Protein AF-M0CBM0-F1 (afdb_monomer_lite)

Structure (mmCIF, N/CA/C/O backbone):
data_AF-M0CBM0-F1
#
_entry.id   AF-M0CBM0-F1
#
loop_
_atom_site.group_PDB
_atom_site.id
_atom_site.type_symbol
_atom_site.label_atom_id
_atom_site.label_alt_id
_atom_site.label_comp_id
_atom_site.label_asym_id
_atom_site.label_entity_id
_atom_site.label_seq_id
_atom_site.pdbx_PDB_ins_code
_atom_site.Cartn_x
_atom_site.Cartn_y
_atom_site.Cartn_z
_atom_site.occupancy
_atom_site.B_iso_or_equiv
_atom_site.auth_seq_id
_atom_site.auth_comp_id
_atom_site.auth_asym_id
_atom_site.auth_atom_id
_atom_site.pdbx_PDB_model_num
ATOM 1 N N . MET A 1 1 ? -18.609 1.974 16.168 1.00 61.22 1 MET A N 1
ATOM 2 C CA . MET A 1 1 ? -17.286 1.411 15.810 1.00 61.22 1 MET A CA 1
ATOM 3 C C . MET A 1 1 ? -16.247 2.396 16.306 1.00 61.22 1 MET A C 1
ATOM 5 O O . MET A 1 1 ? -16.466 3.577 16.064 1.00 61.22 1 MET A O 1
ATOM 9 N N . GLY A 1 2 ? -15.192 1.954 16.998 1.00 85.19 2 GLY A N 1
ATOM 10 C CA . GLY A 1 2 ? -14.120 2.856 17.434 1.00 85.19 2 GLY A CA 1
ATOM 11 C C . GLY A 1 2 ? -13.559 3.662 16.257 1.00 85.19 2 GLY A C 1
ATOM 12 O O . GLY A 1 2 ? -13.482 3.143 15.136 1.00 85.19 2 GLY A O 1
ATOM 13 N N . LEU A 1 3 ? -13.213 4.933 16.494 1.00 89.31 3 LEU A N 1
ATOM 14 C CA . LEU A 1 3 ? -12.694 5.862 15.478 1.00 89.31 3 LEU A CA 1
ATOM 15 C C . LEU A 1 3 ? -11.543 5.231 14.682 1.00 89.31 3 LEU A C 1
ATOM 17 O O . LEU A 1 3 ? -11.537 5.281 13.452 1.00 89.31 3 LEU A O 1
ATOM 21 N N . LEU A 1 4 ? -10.635 4.549 15.384 1.00 91.88 4 LEU A N 1
ATOM 22 C CA . LEU A 1 4 ? -9.501 3.853 14.788 1.00 91.88 4 LEU A CA 1
ATOM 23 C C . LEU A 1 4 ? -9.927 2.750 13.812 1.00 91.88 4 LEU A C 1
ATOM 25 O O . LEU A 1 4 ? -9.387 2.651 12.714 1.00 91.88 4 LEU A O 1
ATOM 29 N N . ARG A 1 5 ? -10.939 1.950 14.160 1.00 92.19 5 ARG A N 1
ATOM 30 C CA . ARG A 1 5 ? -11.459 0.905 13.269 1.00 92.19 5 ARG A CA 1
ATOM 31 C C . ARG A 1 5 ? -12.118 1.496 12.023 1.00 92.19 5 ARG A C 1
ATOM 33 O O . ARG A 1 5 ? -12.057 0.889 10.957 1.00 92.19 5 ARG A O 1
ATOM 40 N N . SER A 1 6 ? -12.762 2.657 12.153 1.00 94.62 6 SER A N 1
ATOM 41 C CA . SER A 1 6 ? -13.322 3.383 11.008 1.00 94.62 6 SER A CA 1
ATOM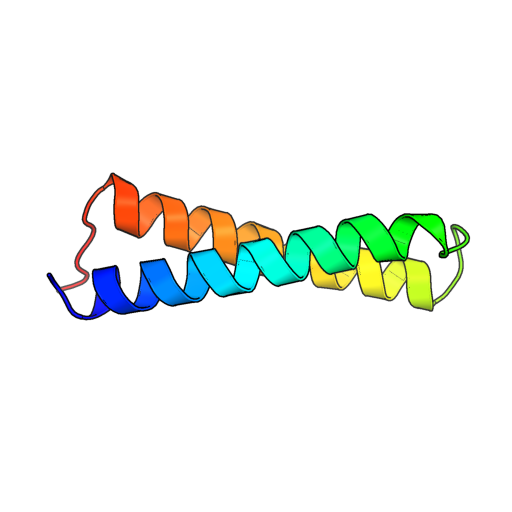 42 C C . SER A 1 6 ? -12.212 3.887 10.081 1.00 94.62 6 SER A C 1
ATOM 44 O O . SER A 1 6 ? -12.241 3.608 8.884 1.00 94.62 6 SER A O 1
ATOM 46 N N . ALA A 1 7 ? -11.187 4.535 10.643 1.00 95.25 7 ALA A N 1
ATOM 47 C CA . ALA A 1 7 ? -10.016 4.994 9.899 1.00 95.25 7 ALA A CA 1
ATOM 48 C C . ALA A 1 7 ? -9.294 3.832 9.198 1.00 95.25 7 ALA A C 1
ATOM 50 O O . ALA A 1 7 ? -9.017 3.917 8.006 1.00 95.25 7 ALA A O 1
ATOM 51 N N . ALA A 1 8 ? -9.087 2.709 9.892 1.00 96.50 8 ALA A N 1
ATOM 52 C CA . ALA A 1 8 ? -8.451 1.521 9.328 1.00 96.50 8 ALA A CA 1
ATOM 53 C C . ALA A 1 8 ? -9.198 0.974 8.103 1.00 96.50 8 ALA A C 1
ATOM 55 O O . ALA A 1 8 ? -8.564 0.540 7.151 1.00 96.50 8 ALA A O 1
ATOM 56 N N . LYS A 1 9 ? -10.538 1.027 8.073 1.00 97.12 9 LYS A N 1
ATOM 57 C CA . LYS A 1 9 ? -11.316 0.605 6.892 1.00 97.12 9 LYS A CA 1
ATOM 58 C C . LYS A 1 9 ? -11.092 1.511 5.687 1.00 97.12 9 LYS A C 1
ATOM 60 O O . LYS A 1 9 ? -11.006 1.013 4.569 1.00 97.12 9 LYS A O 1
ATOM 65 N N . VAL A 1 10 ? -11.015 2.821 5.915 1.00 98.00 10 VAL A N 1
ATOM 66 C CA . VAL A 1 10 ? -10.722 3.790 4.852 1.00 98.00 10 VAL A CA 1
ATOM 67 C C . VAL A 1 10 ? -9.302 3.578 4.335 1.00 98.00 10 VAL A C 1
ATOM 69 O O . VAL A 1 10 ? -9.121 3.449 3.129 1.00 98.00 10 VAL A O 1
ATOM 72 N N . ILE A 1 11 ? -8.326 3.462 5.243 1.00 98.00 11 ILE A N 1
ATOM 73 C CA . ILE A 1 11 ? -6.922 3.183 4.913 1.00 98.00 11 ILE A CA 1
ATOM 74 C C . ILE A 1 11 ? -6.815 1.895 4.094 1.00 98.00 11 ILE A C 1
ATOM 76 O O . ILE A 1 11 ? -6.242 1.919 3.013 1.00 98.00 11 ILE A O 1
ATOM 80 N N . LEU A 1 12 ? -7.467 0.812 4.528 1.00 98.19 12 LEU A N 1
ATOM 81 C CA . LEU A 1 12 ? -7.486 -0.453 3.793 1.00 98.19 12 LEU A CA 1
ATOM 82 C C . LEU A 1 12 ? -8.026 -0.282 2.363 1.00 98.19 12 LEU A C 1
ATOM 84 O O . LEU A 1 12 ? -7.472 -0.846 1.425 1.00 98.19 12 LEU A O 1
ATOM 88 N N . GLY A 1 13 ? -9.097 0.496 2.181 1.00 98.38 13 GLY A N 1
ATOM 89 C CA . GLY A 1 13 ? -9.650 0.784 0.856 1.00 98.38 13 GLY A CA 1
ATOM 90 C C . GLY A 1 13 ? -8.685 1.565 -0.043 1.00 98.38 13 GLY A C 1
ATOM 91 O O . GLY A 1 13 ? -8.545 1.239 -1.222 1.00 98.38 13 GLY A O 1
ATOM 92 N N . VAL A 1 14 ? -7.994 2.563 0.514 1.00 98.50 14 VAL A N 1
ATOM 93 C CA . VAL A 1 14 ? -6.972 3.349 -0.199 1.00 98.50 14 VAL A CA 1
ATOM 94 C C . VAL A 1 14 ? -5.763 2.482 -0.556 1.00 98.50 14 VAL A C 1
ATOM 96 O O . VAL A 1 14 ? -5.297 2.529 -1.692 1.00 98.50 14 VAL A O 1
ATOM 99 N N . ASP A 1 15 ? -5.303 1.642 0.370 1.00 98.62 15 ASP A N 1
ATOM 100 C CA . ASP A 1 15 ? -4.185 0.731 0.137 1.00 98.62 15 ASP A CA 1
ATOM 101 C C . ASP A 1 15 ? -4.507 -0.275 -0.972 1.00 98.62 15 ASP A C 1
ATOM 103 O O . ASP A 1 15 ? -3.669 -0.513 -1.836 1.00 98.62 15 ASP A O 1
ATOM 107 N N . ILE A 1 16 ? -5.732 -0.815 -1.021 1.00 98.56 16 ILE A N 1
ATOM 108 C CA . ILE A 1 16 ? -6.169 -1.689 -2.124 1.00 98.56 16 ILE A CA 1
ATOM 109 C C . ILE A 1 16 ? -6.068 -0.957 -3.464 1.00 98.56 16 ILE A C 1
ATOM 111 O O . ILE A 1 16 ? -5.520 -1.508 -4.418 1.00 98.56 16 ILE A O 1
ATOM 115 N N . LEU A 1 17 ? -6.559 0.283 -3.547 1.00 98.56 17 LEU A N 1
ATOM 116 C CA . LEU A 1 17 ? -6.458 1.078 -4.770 1.00 98.56 17 LEU A CA 1
ATOM 117 C C . LEU A 1 17 ? -4.992 1.286 -5.178 1.00 98.56 17 LEU A C 1
ATOM 119 O O . LEU A 1 17 ? -4.644 1.053 -6.334 1.00 98.56 17 LEU A O 1
ATOM 123 N N . PHE A 1 18 ? -4.121 1.678 -4.245 1.00 98.38 18 PHE A N 1
ATOM 124 C CA . PHE A 1 18 ? -2.703 1.876 -4.542 1.00 98.38 18 PHE A CA 1
ATOM 125 C C . PHE A 1 18 ? -1.984 0.589 -4.928 1.00 98.38 18 PHE A C 1
ATOM 127 O O . PHE A 1 18 ? -1.197 0.615 -5.868 1.00 98.38 18 PHE A O 1
ATOM 134 N N . LEU A 1 19 ? -2.268 -0.537 -4.273 1.00 98.56 19 LEU A N 1
ATOM 135 C CA . LEU A 1 19 ? -1.693 -1.829 -4.641 1.00 98.56 19 LEU A CA 1
ATOM 136 C C . LEU A 1 19 ? -2.114 -2.249 -6.049 1.00 98.56 19 LEU A C 1
ATOM 138 O O . LEU A 1 19 ? -1.275 -2.726 -6.806 1.00 98.56 19 LEU A O 1
ATOM 142 N N . LEU A 1 20 ? -3.377 -2.033 -6.427 1.00 98.44 20 LEU A N 1
ATOM 143 C CA . LEU A 1 20 ? -3.852 -2.315 -7.783 1.00 98.44 20 LEU A CA 1
ATOM 144 C C . LEU A 1 20 ? -3.164 -1.421 -8.821 1.00 98.44 20 LEU A C 1
ATOM 146 O O . LEU A 1 20 ? -2.719 -1.917 -9.855 1.00 98.44 20 LEU A O 1
ATOM 150 N N . LEU A 1 21 ? -3.031 -0.123 -8.540 1.00 98.12 21 LEU A N 1
ATOM 151 C CA . LEU A 1 21 ? -2.348 0.819 -9.430 1.00 98.12 21 LEU A CA 1
ATOM 152 C C . LEU A 1 21 ? -0.844 0.530 -9.544 1.00 98.12 21 LEU A C 1
ATOM 154 O O . LEU A 1 21 ? -0.299 0.609 -10.641 1.00 98.12 21 LEU A O 1
ATOM 158 N N . LEU A 1 22 ? -0.178 0.167 -8.444 1.00 97.88 22 LEU A N 1
ATOM 159 C CA . LEU A 1 22 ? 1.230 -0.244 -8.438 1.00 97.88 22 LEU A CA 1
ATOM 160 C C . LEU A 1 22 ? 1.429 -1.560 -9.191 1.00 97.88 22 LEU A C 1
ATOM 162 O O . LEU A 1 22 ? 2.322 -1.662 -10.022 1.00 97.88 22 LEU A O 1
ATOM 166 N N . ALA A 1 23 ? 0.583 -2.562 -8.946 1.00 97.75 23 ALA A N 1
ATOM 167 C CA . ALA A 1 23 ? 0.631 -3.823 -9.681 1.00 97.75 23 ALA A CA 1
ATOM 168 C C . ALA A 1 23 ? 0.453 -3.595 -11.188 1.00 97.75 23 ALA A C 1
ATOM 170 O O . ALA A 1 23 ? 1.184 -4.172 -11.990 1.00 97.75 23 ALA A O 1
ATOM 171 N N . PHE A 1 24 ? -0.475 -2.714 -11.570 1.00 98.06 24 PHE A N 1
ATOM 172 C CA . PHE A 1 24 ? -0.659 -2.312 -12.959 1.00 98.06 24 PHE A CA 1
ATOM 173 C C . PHE A 1 24 ? 0.559 -1.562 -13.513 1.00 98.06 24 PHE A C 1
ATOM 175 O O . PHE A 1 24 ? 0.976 -1.831 -14.636 1.00 98.06 24 PHE A O 1
ATOM 182 N N . SER A 1 25 ? 1.163 -0.654 -12.739 1.00 97.69 25 SER A N 1
ATOM 183 C CA . SER A 1 25 ? 2.316 0.121 -13.203 1.00 97.69 25 SER A CA 1
ATOM 184 C C . SER A 1 25 ? 3.523 -0.764 -13.498 1.00 97.69 25 SER A C 1
ATOM 186 O O . SER A 1 25 ? 4.170 -0.547 -14.517 1.00 97.69 25 SER A O 1
ATOM 188 N N . PHE A 1 26 ? 3.774 -1.811 -12.702 1.00 97.06 26 PHE A N 1
ATOM 189 C CA . PHE A 1 26 ? 4.873 -2.755 -12.939 1.00 97.06 26 PHE A CA 1
ATOM 190 C C . PHE A 1 26 ? 4.841 -3.420 -14.324 1.00 97.06 26 PHE A C 1
ATOM 192 O O . PHE A 1 26 ? 5.896 -3.815 -14.810 1.00 97.06 26 PHE A O 1
ATOM 199 N N . TYR A 1 27 ? 3.685 -3.495 -14.995 1.00 97.25 27 TYR A N 1
ATOM 200 C CA . TYR A 1 27 ? 3.594 -3.993 -16.374 1.00 97.25 27 TYR A CA 1
ATOM 201 C C . TYR A 1 27 ? 4.305 -3.088 -17.400 1.00 97.25 27 TYR A C 1
ATOM 203 O O . TYR A 1 27 ? 4.694 -3.546 -18.470 1.00 97.25 27 TYR A O 1
ATOM 211 N N . TYR A 1 28 ? 4.480 -1.805 -17.078 1.00 97.06 28 TYR A N 1
ATOM 212 C CA . TYR A 1 28 ? 5.054 -0.786 -17.961 1.00 97.06 28 TYR A CA 1
ATOM 213 C C . TYR A 1 28 ? 6.441 -0.309 -17.513 1.00 97.06 28 TYR A C 1
ATOM 215 O O . TYR A 1 28 ? 6.987 0.619 -18.107 1.00 97.06 28 TYR A O 1
ATOM 223 N N . LEU A 1 29 ? 6.990 -0.883 -16.439 1.00 97.62 29 LEU A N 1
ATOM 224 C CA . LEU A 1 29 ? 8.268 -0.466 -15.869 1.00 97.62 29 LEU A CA 1
ATOM 225 C C . LEU A 1 29 ? 9.364 -1.465 -16.219 1.00 97.62 29 LEU A C 1
ATOM 227 O O . LEU A 1 29 ? 9.289 -2.635 -15.850 1.00 97.62 29 LEU A O 1
ATOM 231 N N . ASP A 1 30 ? 10.426 -0.971 -16.846 1.00 97.81 30 ASP A N 1
ATOM 232 C CA . ASP A 1 30 ? 11.604 -1.782 -17.131 1.00 97.81 30 ASP A CA 1
ATOM 233 C C . ASP A 1 30 ? 12.487 -1.930 -15.879 1.00 97.81 30 ASP A C 1
ATOM 235 O O . ASP A 1 30 ? 12.827 -0.922 -15.236 1.00 97.81 30 ASP A O 1
ATOM 239 N N . PRO A 1 31 ? 12.911 -3.158 -15.521 1.00 96.25 31 PRO A N 1
ATOM 240 C CA . PRO A 1 31 ? 13.846 -3.383 -14.425 1.00 96.25 31 PRO A CA 1
ATOM 241 C C . PRO A 1 31 ? 15.154 -2.599 -14.596 1.00 96.25 31 PRO A C 1
ATOM 243 O O . PRO A 1 31 ? 15.698 -2.489 -15.691 1.00 96.25 31 PRO A O 1
ATOM 246 N N . GLY A 1 32 ? 15.686 -2.070 -13.491 1.00 94.75 32 GLY A N 1
ATOM 247 C CA . GLY A 1 32 ? 16.929 -1.284 -13.489 1.00 94.75 32 GLY A CA 1
ATOM 248 C C . GLY A 1 32 ? 16.750 0.201 -13.826 1.00 94.75 32 GLY A C 1
ATOM 249 O O . GLY A 1 32 ? 17.720 0.955 -13.788 1.00 94.75 32 GLY A O 1
ATOM 250 N N . THR A 1 33 ? 15.523 0.647 -14.098 1.00 98.06 33 THR A N 1
ATOM 251 C CA . THR A 1 33 ? 15.206 2.069 -14.279 1.00 98.06 33 THR A CA 1
ATOM 252 C C . THR A 1 33 ? 14.858 2.748 -12.950 1.00 98.06 33 THR A C 1
ATOM 254 O O . THR A 1 33 ? 14.382 2.110 -12.007 1.00 98.06 33 THR A O 1
ATOM 257 N N . ALA A 1 34 ? 15.060 4.067 -12.865 1.00 98.12 34 ALA A N 1
ATOM 258 C CA . ALA A 1 34 ? 14.683 4.831 -11.673 1.00 98.12 34 ALA A CA 1
ATOM 259 C C . ALA A 1 34 ? 13.184 4.685 -11.311 1.00 98.12 34 ALA A C 1
ATOM 261 O O . ALA A 1 34 ? 12.901 4.419 -10.144 1.00 98.12 34 ALA A O 1
ATOM 262 N N . PRO A 1 35 ? 12.227 4.747 -12.264 1.00 97.69 35 PRO A N 1
ATOM 263 C CA . PRO A 1 35 ? 10.812 4.508 -11.972 1.00 97.69 35 PRO A CA 1
ATOM 264 C C . PRO A 1 35 ? 10.516 3.120 -11.389 1.00 97.69 35 PRO A C 1
ATOM 266 O O . PRO A 1 35 ? 9.679 3.006 -10.494 1.00 97.69 35 PRO A O 1
ATOM 269 N N . TYR A 1 36 ? 11.219 2.075 -11.842 1.00 97.75 36 TYR A N 1
ATOM 270 C CA . TYR A 1 36 ? 11.078 0.725 -11.291 1.00 97.75 36 TYR A CA 1
ATOM 271 C C . TYR A 1 36 ? 11.498 0.669 -9.817 1.00 97.75 36 TYR A C 1
ATOM 273 O O . TYR A 1 36 ? 10.758 0.154 -8.979 1.00 97.75 36 TYR A O 1
ATOM 281 N N . VAL A 1 37 ? 12.642 1.274 -9.476 1.00 97.94 37 VAL A N 1
ATOM 282 C CA . VAL A 1 37 ? 13.106 1.377 -8.082 1.00 97.94 37 VAL A CA 1
ATOM 283 C C . VAL A 1 37 ? 12.117 2.182 -7.239 1.00 97.94 37 VAL A C 1
ATOM 285 O O . VAL A 1 37 ? 11.778 1.773 -6.131 1.00 97.94 37 VAL A O 1
ATOM 288 N N 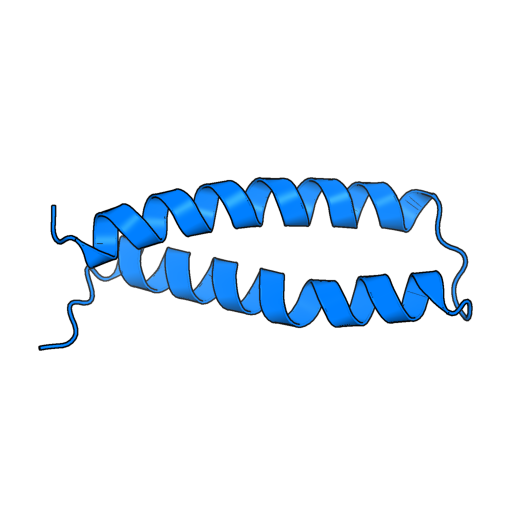. THR A 1 38 ? 11.602 3.297 -7.762 1.00 97.94 38 THR A N 1
ATOM 289 C CA . THR A 1 38 ? 10.578 4.092 -7.073 1.00 97.94 38 THR A CA 1
ATOM 290 C C . THR A 1 38 ? 9.333 3.258 -6.778 1.00 97.94 38 THR A C 1
ATOM 292 O O . THR A 1 38 ? 8.896 3.241 -5.632 1.00 97.94 38 THR A O 1
ATOM 295 N N . ALA A 1 39 ? 8.806 2.510 -7.752 1.00 97.94 39 ALA A N 1
ATOM 296 C CA . ALA A 1 39 ? 7.635 1.657 -7.548 1.00 97.94 39 ALA A CA 1
ATOM 297 C C . ALA A 1 39 ? 7.874 0.576 -6.478 1.00 97.94 39 ALA A C 1
ATOM 299 O O . ALA A 1 39 ? 7.011 0.350 -5.628 1.00 97.94 39 ALA A O 1
ATOM 300 N N . GLN A 1 40 ? 9.059 -0.047 -6.458 1.00 97.31 40 GLN A N 1
ATOM 301 C CA . GLN A 1 40 ? 9.437 -1.005 -5.411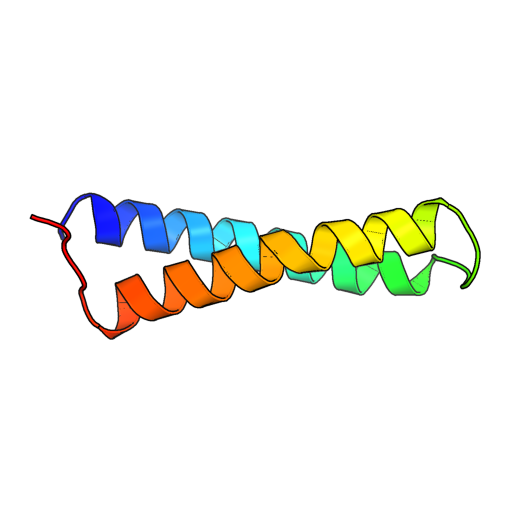 1.00 97.31 40 GLN A CA 1
ATOM 302 C C . GLN A 1 40 ? 9.495 -0.355 -4.025 1.00 97.31 40 GLN A C 1
ATOM 304 O O . GLN A 1 40 ? 8.967 -0.906 -3.060 1.00 97.31 40 GLN A O 1
ATOM 309 N N . LEU A 1 41 ? 10.102 0.828 -3.919 1.00 98.00 41 LEU A N 1
ATOM 310 C CA . LEU A 1 41 ? 10.177 1.564 -2.659 1.00 98.00 41 LEU A CA 1
ATOM 311 C C . LEU A 1 41 ? 8.803 2.056 -2.193 1.00 98.00 41 LEU A C 1
ATOM 313 O O . LEU A 1 41 ? 8.570 2.104 -0.991 1.00 98.00 41 LEU A O 1
ATOM 317 N N . THR A 1 42 ? 7.882 2.380 -3.107 1.00 97.94 42 THR A N 1
ATOM 318 C CA . THR A 1 42 ? 6.490 2.731 -2.779 1.00 97.94 42 THR A CA 1
ATOM 319 C C . THR A 1 42 ? 5.682 1.518 -2.318 1.00 97.94 42 THR A C 1
ATOM 321 O O . THR A 1 42 ? 4.848 1.648 -1.424 1.00 97.94 42 THR A O 1
ATOM 324 N N . LEU A 1 43 ? 5.939 0.329 -2.869 1.00 97.94 43 LEU A N 1
ATOM 325 C CA . LEU A 1 43 ? 5.245 -0.897 -2.469 1.00 97.94 43 LEU A CA 1
ATOM 326 C C . LEU A 1 43 ? 5.433 -1.207 -0.976 1.00 97.94 43 LEU A C 1
ATOM 328 O O . LEU A 1 43 ? 4.483 -1.634 -0.325 1.00 97.94 43 LEU A O 1
ATOM 332 N N . VAL A 1 44 ? 6.627 -0.969 -0.425 1.00 98.06 44 VAL A N 1
ATOM 333 C CA . VAL A 1 44 ? 6.954 -1.282 0.979 1.00 98.06 44 VAL A CA 1
ATOM 334 C C . VAL A 1 44 ? 6.003 -0.600 1.980 1.00 98.06 44 VAL A C 1
ATOM 336 O O . VAL A 1 44 ? 5.329 -1.318 2.721 1.00 98.06 44 VAL A O 1
ATOM 339 N N . PRO A 1 45 ? 5.892 0.743 2.039 1.00 98.12 45 PRO A N 1
ATOM 340 C CA . PRO A 1 45 ? 4.999 1.403 2.985 1.00 98.12 45 PRO A CA 1
ATOM 341 C C . PRO A 1 45 ? 3.520 1.096 2.721 1.00 98.12 45 PRO A C 1
ATOM 343 O O . PRO A 1 45 ? 2.772 0.946 3.684 1.00 98.12 45 PRO A O 1
ATOM 346 N N . VAL A 1 46 ? 3.096 0.944 1.460 1.00 98.38 46 VAL A N 1
ATOM 347 C CA . VAL A 1 46 ? 1.699 0.603 1.129 1.00 98.38 46 VAL A CA 1
ATOM 348 C C . VAL A 1 46 ? 1.347 -0.799 1.636 1.00 98.38 46 VAL A C 1
ATOM 350 O O . VAL A 1 46 ? 0.309 -0.992 2.262 1.00 98.38 46 VAL A O 1
ATOM 353 N N . ALA A 1 47 ? 2.232 -1.781 1.444 1.00 98.44 47 ALA A N 1
ATOM 354 C CA . ALA A 1 47 ? 2.028 -3.133 1.956 1.00 98.44 47 ALA A CA 1
ATOM 355 C C . ALA A 1 47 ? 2.009 -3.169 3.494 1.00 98.44 47 ALA A C 1
ATOM 357 O O . ALA A 1 47 ? 1.170 -3.850 4.085 1.00 98.44 47 ALA A O 1
ATOM 358 N N . LEU A 1 48 ? 2.896 -2.416 4.154 1.00 98.50 48 LEU A N 1
ATOM 359 C CA . LEU A 1 48 ? 2.906 -2.306 5.616 1.00 98.50 48 LEU A CA 1
ATOM 360 C C . L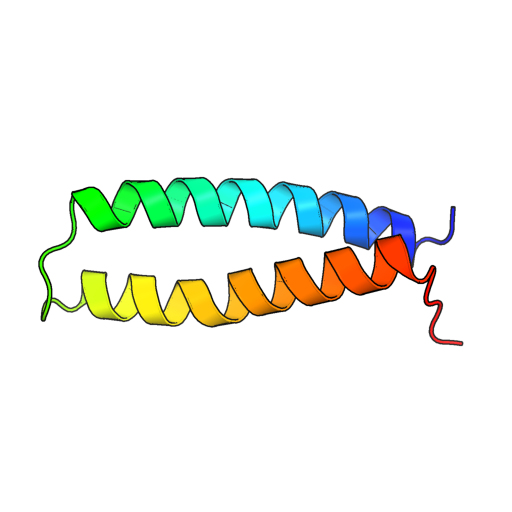EU A 1 48 ? 1.623 -1.655 6.150 1.00 98.50 48 LEU A C 1
ATOM 362 O O . LEU A 1 48 ? 1.046 -2.163 7.111 1.00 98.50 48 LEU A O 1
ATOM 366 N N . SER A 1 49 ? 1.158 -0.578 5.512 1.00 98.44 49 SER A N 1
ATOM 367 C CA . SER A 1 49 ? -0.109 0.085 5.844 1.00 98.44 49 SER A CA 1
ATOM 368 C C . SER A 1 49 ? -1.291 -0.871 5.693 1.00 98.44 49 SER A C 1
ATOM 370 O O . SER A 1 49 ? -2.078 -1.025 6.630 1.00 98.44 49 SER A O 1
ATOM 372 N N . PHE A 1 50 ? -1.345 -1.610 4.581 1.00 98.56 50 PHE A N 1
ATOM 373 C CA . PHE A 1 50 ? -2.399 -2.585 4.319 1.00 98.56 50 PHE A CA 1
ATOM 374 C C . PHE A 1 50 ? -2.461 -3.652 5.415 1.00 98.56 50 PHE A C 1
ATOM 376 O O . PHE A 1 50 ? -3.528 -3.934 5.967 1.00 98.56 50 PHE A O 1
ATOM 383 N N . VAL A 1 51 ? -1.305 -4.231 5.763 1.00 98.44 51 VAL A N 1
ATOM 384 C CA . VAL A 1 51 ? -1.204 -5.259 6.807 1.00 98.44 51 VAL A CA 1
ATOM 385 C C . VAL A 1 51 ? -1.598 -4.687 8.167 1.00 98.44 51 VAL A C 1
ATOM 387 O O . VAL A 1 51 ? -2.387 -5.309 8.877 1.00 98.44 51 VAL A O 1
ATOM 390 N N . ALA A 1 52 ? -1.117 -3.495 8.525 1.00 97.19 52 ALA A N 1
ATOM 391 C CA . ALA A 1 52 ? -1.479 -2.840 9.778 1.00 97.19 52 ALA A CA 1
ATOM 392 C C . ALA A 1 52 ? -2.992 -2.576 9.868 1.00 97.19 52 ALA A C 1
ATOM 394 O O . ALA A 1 52 ? -3.625 -2.94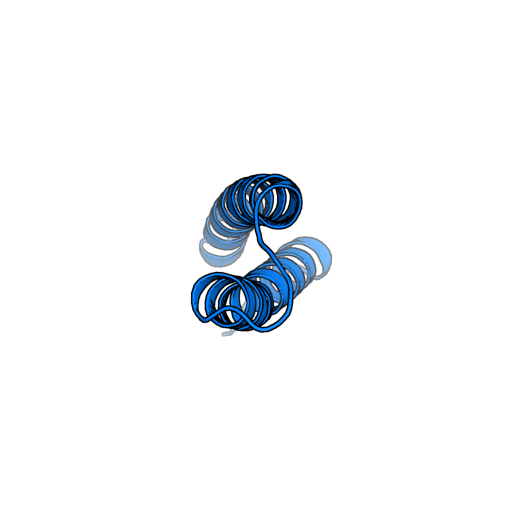6 10.858 1.00 97.19 52 ALA A O 1
ATOM 395 N N . ALA A 1 53 ? -3.597 -2.011 8.821 1.00 97.69 53 ALA A N 1
ATOM 396 C CA . ALA A 1 53 ? -5.034 -1.765 8.755 1.00 97.69 53 ALA A CA 1
ATOM 397 C C . ALA A 1 53 ? -5.841 -3.069 8.865 1.00 97.69 53 ALA A C 1
ATOM 399 O O . ALA A 1 53 ? -6.804 -3.143 9.635 1.00 97.69 53 ALA A O 1
ATOM 400 N N . ALA A 1 54 ? -5.418 -4.122 8.158 1.00 97.75 54 ALA A N 1
ATOM 401 C CA . ALA A 1 54 ? -6.037 -5.441 8.239 1.00 97.75 54 ALA A CA 1
ATOM 402 C C . ALA A 1 54 ? -5.963 -6.022 9.660 1.00 97.75 54 ALA A C 1
ATOM 404 O O . ALA A 1 54 ? -6.972 -6.521 10.164 1.00 97.75 54 ALA A O 1
ATOM 405 N N . ILE A 1 55 ? -4.809 -5.908 10.332 1.00 97.06 55 ILE A N 1
ATOM 406 C CA . ILE A 1 55 ? -4.627 -6.336 11.726 1.00 97.06 55 ILE A CA 1
ATOM 407 C C . ILE A 1 55 ? -5.601 -5.586 12.635 1.00 97.06 55 ILE A C 1
ATOM 409 O O . ILE A 1 55 ? -6.376 -6.237 13.329 1.00 97.06 55 ILE A O 1
ATOM 413 N N . VAL A 1 56 ? -5.639 -4.251 12.583 1.00 95.94 56 VAL A N 1
ATOM 414 C CA . VAL A 1 56 ? -6.536 -3.427 13.415 1.00 95.94 56 VAL A CA 1
ATOM 415 C C . VAL A 1 56 ? -8.003 -3.819 13.224 1.00 95.94 56 VAL A C 1
ATOM 417 O O . VAL A 1 56 ? -8.744 -3.984 14.193 1.00 95.94 56 VAL A O 1
ATOM 420 N N . ILE A 1 57 ? -8.440 -4.024 11.979 1.00 95.75 57 ILE A N 1
ATOM 421 C CA . ILE A 1 57 ? -9.824 -4.418 11.678 1.00 95.75 57 ILE A CA 1
ATOM 422 C C . ILE A 1 57 ? -10.142 -5.816 12.220 1.00 95.75 57 ILE A C 1
ATOM 424 O O . ILE A 1 57 ? -11.264 -6.036 12.700 1.00 95.75 57 ILE A O 1
ATOM 428 N N . ARG A 1 58 ? -9.183 -6.746 12.106 1.00 95.88 58 ARG A N 1
ATOM 429 C CA . ARG A 1 58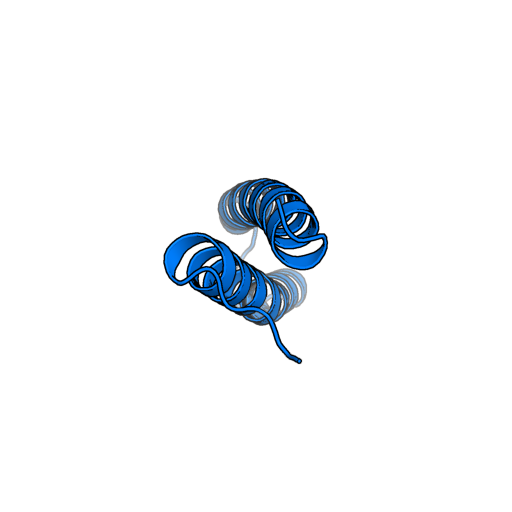 ? -9.322 -8.167 12.454 1.00 95.88 58 ARG A CA 1
ATOM 430 C C . ARG A 1 58 ? -9.285 -8.409 13.957 1.00 95.88 58 ARG A C 1
ATOM 432 O O . ARG A 1 58 ? -10.058 -9.242 14.429 1.00 95.88 58 ARG A O 1
ATOM 439 N N . THR A 1 59 ? -8.388 -7.734 14.670 1.00 95.00 59 THR A N 1
ATOM 440 C CA . THR A 1 59 ? -8.200 -7.877 16.120 1.00 95.00 59 THR A CA 1
ATOM 441 C C . THR A 1 59 ? -9.100 -6.940 16.913 1.00 95.00 59 THR A C 1
ATOM 443 O O . THR A 1 59 ? -9.368 -7.211 18.077 1.00 95.00 59 THR A O 1
ATOM 446 N N . GLY A 1 60 ? -9.592 -5.861 16.291 1.00 90.56 60 GLY A N 1
ATOM 447 C CA . GLY A 1 60 ? -10.321 -4.813 17.001 1.00 90.56 60 GLY A CA 1
ATOM 448 C C . GLY A 1 60 ? -9.422 -4.026 17.950 1.00 90.56 60 GLY A C 1
ATOM 449 O O . GLY A 1 60 ? -9.906 -3.554 18.969 1.00 90.56 60 GLY A O 1
ATOM 450 N N . TRP A 1 61 ? -8.124 -3.931 17.643 1.00 89.69 61 TRP A N 1
ATOM 451 C CA . TRP A 1 61 ? -7.163 -3.226 18.485 1.00 89.69 61 TRP A CA 1
ATOM 452 C C . TRP A 1 61 ? -7.560 -1.759 18.684 1.00 89.69 61 TRP A C 1
ATOM 454 O O . TRP A 1 61 ? -7.800 -1.035 17.716 1.00 89.69 61 TRP A O 1
ATOM 464 N N . GLU A 1 62 ? -7.590 -1.341 19.946 1.00 83.56 62 GLU A N 1
ATOM 465 C CA . GLU A 1 62 ? -7.806 0.031 20.393 1.00 83.56 62 GLU A CA 1
ATOM 466 C C . GLU A 1 62 ? -6.618 0.396 21.299 1.00 83.56 62 GLU A C 1
ATOM 468 O O . GLU A 1 62 ? -6.466 -0.185 22.376 1.00 83.56 62 GLU A O 1
ATOM 473 N N . PRO A 1 63 ? -5.697 1.265 20.848 1.00 72.06 63 PRO A N 1
ATOM 474 C CA . PRO A 1 63 ? -4.673 1.798 21.715 1.00 72.06 63 PRO A CA 1
ATOM 475 C C . PRO A 1 63 ? -5.352 2.781 22.661 1.00 72.06 63 PRO A C 1
ATOM 477 O O . PRO A 1 63 ? -5.834 3.817 22.202 1.00 72.06 63 PRO A O 1
ATOM 480 N N . PHE A 1 64 ? -5.305 2.443 23.951 1.00 73.81 64 PHE A N 1
ATOM 481 C CA . PHE A 1 64 ? -5.756 3.249 25.093 1.00 73.81 64 PHE A CA 1
ATOM 482 C C . PHE A 1 64 ? -7.278 3.292 25.293 1.00 73.81 64 PHE A C 1
ATOM 484 O O . PHE A 1 64 ? -8.007 3.776 24.400 1.00 73.81 64 PHE A O 1
#

Radius of gyration: 14.44 Å; chains: 1; bounding box: 34×14×43 Å

Sequence (64 aa):
MGLLRSAAKVILGVDILFLLLLAFSFYYLDPGTAPYVTAQLTLVPVALSFVAAAIVIRTGWEPF

Secondary structure (DSSP, 8-state):
--HHHHHHHHHHHHHHHHHHHHHHHGGG--TTSHHHHHHHHHHHHHHHHHHHHHHHHHHT----

Organism: NCBI:txid797114

Foldseek 3Di:
DPPLLVVLVVLLVVLVVLVVVLVVVVVVDDPPDPVVVVSVVVNVVSVVSNVVSVCCNVVVDDDD

pLDDT: mean 95.29, std 6.67, range [61.22, 98.62]